Protein AF-A0A6J6F4F7-F1 (afdb_monomer_lite)

Secondary structure (DSSP, 8-state):
---HHHHHHHHHHHHHH---PPEEEEEEGGGHHHHHHHHHHT--SSEEEEE-

Foldseek 3Di:
DDDPVVVVVVVVCCVVVVPDFDEQEEEAPVCVVVVVVCVVVVVGPTDYHHDD

Organism: NCBI:txid449393

Radius of gyration: 13.6 Å; chains: 1; bounding box: 26×23×31 Å

Sequence (52 aa):
MGTRGELQRLVSMVDATGVRPVIDSVRPLADAQSGFAEMLNGDQFGKIVFTI

Structure (mmCIF, N/CA/C/O backbone):
data_AF-A0A6J6F4F7-F1
#
_entry.id   AF-A0A6J6F4F7-F1
#
loop_
_atom_site.group_PDB
_atom_site.id
_atom_site.type_symbol
_atom_site.label_atom_id
_atom_site.label_alt_id
_atom_site.label_comp_id
_atom_site.label_asym_id
_atom_site.label_entity_id
_atom_site.label_seq_id
_atom_site.pdbx_PDB_ins_code
_atom_site.Cartn_x
_atom_site.Cartn_y
_atom_site.Cartn_z
_atom_site.occupancy
_atom_site.B_iso_or_equiv
_atom_site.auth_seq_id
_atom_site.auth_comp_id
_atom_site.auth_asym_id
_atom_site.auth_atom_id
_atom_site.pdbx_PDB_model_num
ATOM 1 N N . MET A 1 1 ? 9.325 6.770 12.109 1.00 65.50 1 MET A N 1
ATOM 2 C CA . MET A 1 1 ? 8.962 5.350 12.322 1.00 65.50 1 MET A CA 1
ATOM 3 C C . MET A 1 1 ? 8.094 5.266 13.566 1.00 65.50 1 MET A C 1
ATOM 5 O O . MET A 1 1 ? 8.414 5.971 14.512 1.00 65.50 1 MET A O 1
ATOM 9 N N . GLY A 1 2 ? 7.012 4.481 13.539 1.00 92.00 2 GLY A N 1
ATOM 10 C CA . GLY A 1 2 ? 6.070 4.338 14.659 1.00 92.00 2 GLY A CA 1
ATOM 11 C C . GLY A 1 2 ? 6.088 2.941 15.287 1.00 92.00 2 GLY A C 1
ATOM 12 O O . GLY A 1 2 ? 6.583 1.985 14.690 1.00 92.00 2 GLY A O 1
ATOM 13 N N . THR A 1 3 ? 5.555 2.822 16.499 1.00 97.88 3 THR A N 1
ATOM 14 C CA . THR A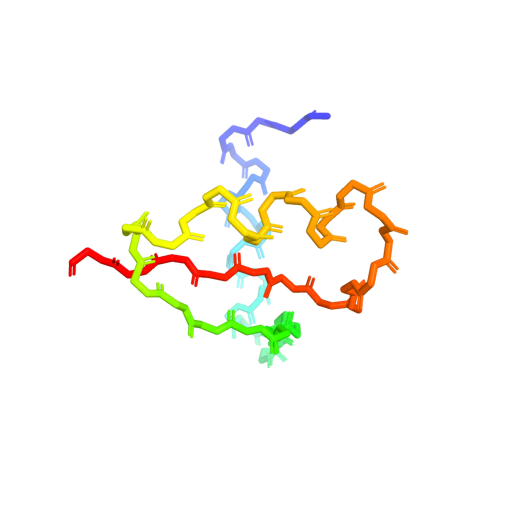 1 3 ? 5.405 1.573 17.254 1.00 97.88 3 THR A CA 1
ATOM 15 C C . THR A 1 3 ? 4.264 0.708 16.709 1.00 97.88 3 THR A C 1
ATOM 17 O O . THR A 1 3 ? 3.360 1.183 16.017 1.00 97.88 3 THR A O 1
ATOM 20 N N . ARG A 1 4 ? 4.234 -0.577 17.091 1.00 97.38 4 ARG A N 1
ATOM 21 C CA . ARG A 1 4 ? 3.098 -1.472 16.798 1.00 97.38 4 ARG A CA 1
ATOM 22 C C . ARG A 1 4 ? 1.763 -0.893 17.289 1.00 97.38 4 ARG A C 1
ATOM 24 O O . ARG A 1 4 ? 0.766 -0.989 16.580 1.00 97.38 4 ARG A O 1
ATOM 31 N N . GLY A 1 5 ? 1.744 -0.299 18.485 1.00 98.38 5 GLY A N 1
ATOM 32 C CA . GLY A 1 5 ? 0.530 0.294 19.054 1.00 98.38 5 GLY A CA 1
ATOM 33 C C . GLY A 1 5 ? 0.042 1.510 18.265 1.00 98.38 5 GLY A C 1
ATOM 34 O O . GLY A 1 5 ? -1.159 1.688 18.085 1.00 98.38 5 GLY A O 1
ATOM 35 N N . GLU A 1 6 ? 0.961 2.319 17.738 1.00 98.25 6 GLU A N 1
ATOM 36 C CA . GLU A 1 6 ? 0.624 3.449 16.864 1.00 98.25 6 GLU A CA 1
ATOM 37 C C . GLU A 1 6 ? 0.060 2.981 15.523 1.00 98.25 6 GLU A C 1
ATOM 39 O O . GLU A 1 6 ? -0.960 3.507 15.080 1.00 98.25 6 GLU A O 1
ATOM 44 N N . LEU A 1 7 ? 0.652 1.947 14.914 1.00 97.19 7 LEU A N 1
ATOM 45 C CA . LEU A 1 7 ? 0.115 1.353 13.689 1.00 97.19 7 LEU A CA 1
ATOM 46 C C . LEU A 1 7 ? -1.300 0.798 13.902 1.00 97.19 7 LEU A C 1
ATOM 48 O O . LEU A 1 7 ? -2.178 1.030 13.077 1.00 97.19 7 LEU A O 1
ATOM 52 N N . GLN A 1 8 ? -1.544 0.105 15.016 1.00 98.19 8 GLN A N 1
ATOM 53 C CA . GLN A 1 8 ? -2.870 -0.427 15.328 1.00 98.19 8 GLN A CA 1
ATOM 54 C C . GLN A 1 8 ? -3.914 0.690 15.453 1.00 98.19 8 GLN A C 1
ATOM 56 O O . GLN A 1 8 ? -4.981 0.600 14.852 1.00 98.19 8 GLN A O 1
ATOM 61 N N . ARG A 1 9 ? -3.586 1.772 16.171 1.00 97.88 9 ARG A N 1
ATOM 62 C CA . ARG A 1 9 ? -4.465 2.947 16.299 1.00 97.88 9 ARG A CA 1
ATOM 63 C C . ARG A 1 9 ? -4.741 3.607 14.949 1.00 97.88 9 ARG A C 1
ATOM 65 O O . ARG A 1 9 ? -5.882 3.976 14.687 1.00 97.88 9 ARG A O 1
ATOM 72 N N . LEU A 1 10 ? -3.726 3.7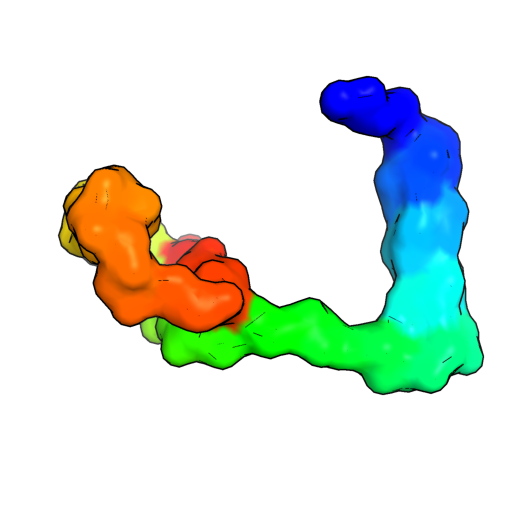18 14.089 1.00 96.88 10 LEU A N 1
ATOM 73 C CA . LEU A 1 10 ? -3.883 4.255 12.736 1.00 96.88 10 LEU A CA 1
ATOM 74 C C . LEU A 1 10 ? -4.855 3.406 11.908 1.00 96.88 10 LEU A C 1
ATOM 76 O O . LEU A 1 10 ? -5.758 3.953 11.283 1.00 96.88 10 LEU A O 1
ATOM 80 N N . VAL A 1 11 ? -4.702 2.081 11.926 1.00 96.75 11 VAL A N 1
ATOM 81 C CA . VAL A 1 11 ? -5.602 1.167 11.206 1.00 96.75 11 VAL A CA 1
ATOM 82 C C . VAL A 1 11 ? -7.036 1.277 11.732 1.00 96.75 11 VAL A C 1
ATOM 84 O O . VAL A 1 11 ? -7.956 1.415 10.931 1.00 96.75 11 VAL A O 1
ATOM 87 N N . SER A 1 12 ? -7.239 1.306 13.055 1.00 98.00 12 SER A N 1
ATOM 88 C CA . SER A 1 12 ? -8.574 1.494 13.644 1.00 98.00 12 SER A CA 1
ATOM 89 C C . SER A 1 12 ? -9.209 2.831 13.255 1.00 98.00 12 SER A C 1
ATOM 91 O O . SER A 1 12 ? -10.405 2.888 12.992 1.00 98.00 12 SER A O 1
ATOM 93 N N . MET A 1 13 ? -8.422 3.907 13.182 1.00 98.12 13 MET A N 1
ATOM 94 C CA . MET A 1 13 ? -8.907 5.208 12.719 1.00 98.12 13 MET A CA 1
ATOM 95 C C . MET A 1 13 ? -9.333 5.157 11.246 1.00 98.12 13 MET A C 1
ATOM 97 O O . MET A 1 13 ? -10.391 5.680 10.903 1.00 98.12 13 MET A O 1
ATOM 101 N N . VAL A 1 14 ? -8.534 4.532 10.374 1.00 98.06 14 VAL A N 1
ATOM 102 C CA . VAL A 1 14 ? -8.849 4.375 8.942 1.00 98.06 14 VAL A CA 1
ATOM 103 C C . VAL A 1 14 ? -10.168 3.621 8.746 1.00 98.06 14 VAL A C 1
ATOM 105 O O . VAL A 1 14 ? -10.985 4.023 7.917 1.00 98.06 14 VAL A O 1
ATOM 108 N N . ASP A 1 15 ? -10.398 2.574 9.537 1.00 97.44 15 ASP A N 1
ATOM 109 C CA . ASP A 1 15 ? -11.648 1.814 9.527 1.00 97.44 15 ASP A CA 1
ATOM 110 C C . ASP A 1 15 ? -12.835 2.667 10.007 1.00 97.44 15 ASP A C 1
ATOM 112 O O . ASP A 1 15 ? -13.790 2.880 9.260 1.00 97.44 15 ASP A O 1
ATOM 116 N N . ALA A 1 16 ? -12.720 3.266 11.197 1.00 98.38 16 ALA A N 1
ATOM 117 C CA . ALA A 1 16 ? -13.791 4.043 11.825 1.00 98.38 16 ALA A CA 1
ATOM 118 C C . ALA A 1 16 ? -14.211 5.292 11.030 1.00 98.38 16 ALA A C 1
ATOM 120 O O . ALA A 1 16 ? -15.371 5.694 11.070 1.00 98.38 16 ALA A O 1
ATOM 121 N N . THR A 1 17 ? -13.274 5.930 10.327 1.00 98.38 17 THR A N 1
ATOM 122 C CA . THR A 1 17 ? -13.525 7.170 9.569 1.00 98.38 17 THR A CA 1
ATOM 123 C C . THR A 1 17 ? -13.885 6.925 8.109 1.00 98.38 17 THR A C 1
ATOM 125 O O . THR A 1 17 ? -14.284 7.855 7.413 1.00 98.38 17 THR A O 1
ATOM 128 N N . GLY A 1 18 ? -13.713 5.699 7.609 1.00 97.19 18 GLY A N 1
ATOM 129 C CA . GLY A 1 18 ? -13.891 5.408 6.190 1.00 97.19 18 GLY A CA 1
ATOM 130 C C . GLY A 1 18 ? -12.767 5.940 5.293 1.00 97.19 18 GLY A C 1
ATOM 131 O O . GLY A 1 18 ? -12.892 5.856 4.073 1.00 97.19 18 GLY A O 1
ATOM 132 N N . VAL A 1 19 ? -11.658 6.449 5.848 1.00 97.38 19 VAL A N 1
ATOM 133 C CA . VAL A 1 19 ? -10.492 6.867 5.053 1.00 97.38 19 VAL A CA 1
ATOM 134 C C . VAL A 1 19 ? -10.014 5.699 4.186 1.00 97.38 19 VAL A C 1
ATOM 136 O O . VAL A 1 19 ? -9.954 4.548 4.623 1.00 97.38 19 VAL A O 1
ATOM 139 N N . ARG A 1 20 ? -9.672 5.980 2.928 1.00 95.50 20 ARG A N 1
ATOM 140 C CA . ARG A 1 20 ? -9.111 4.998 1.992 1.00 95.50 20 ARG A CA 1
ATOM 141 C C . ARG A 1 20 ? -7.798 5.550 1.443 1.00 95.50 20 ARG A C 1
ATOM 143 O O . ARG A 1 20 ? -7.835 6.511 0.678 1.00 95.50 20 ARG A O 1
ATOM 150 N N . PRO A 1 21 ? -6.634 5.007 1.854 1.00 94.88 21 PRO A N 1
ATOM 151 C CA . PRO A 1 21 ? -5.363 5.404 1.266 1.00 94.88 21 PRO A CA 1
ATOM 152 C C . PRO A 1 21 ? -5.390 5.178 -0.244 1.00 94.88 21 PRO A C 1
ATOM 154 O O . PRO A 1 21 ? -5.805 4.111 -0.691 1.00 94.88 21 PRO A O 1
ATOM 157 N N . VAL A 1 22 ? -4.937 6.168 -1.009 1.00 97.06 22 VAL A N 1
ATOM 158 C CA . VAL A 1 22 ? -4.905 6.077 -2.470 1.00 97.06 22 VAL A CA 1
ATOM 159 C C . VAL A 1 22 ? -3.916 4.990 -2.880 1.00 97.06 22 VAL A C 1
ATOM 161 O O . VAL A 1 22 ? -2.739 5.031 -2.509 1.00 97.06 22 VAL A O 1
ATOM 164 N N . ILE A 1 23 ? -4.419 4.005 -3.617 1.00 97.31 23 ILE A N 1
ATOM 165 C CA . ILE A 1 23 ? -3.611 3.001 -4.301 1.00 97.31 23 ILE A CA 1
ATOM 166 C C . ILE A 1 23 ? -3.394 3.524 -5.713 1.00 97.31 23 ILE A C 1
ATOM 168 O O .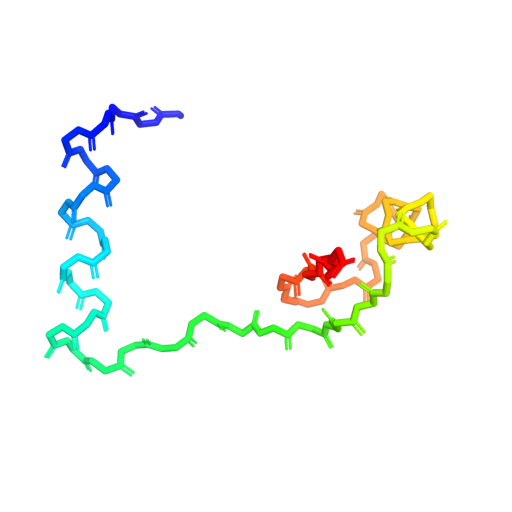 ILE A 1 23 ? -4.354 3.849 -6.405 1.00 97.31 23 ILE A O 1
ATOM 172 N N . ASP A 1 24 ? -2.132 3.632 -6.092 1.00 97.81 24 ASP A N 1
ATOM 173 C CA . ASP A 1 24 ? -1.710 4.049 -7.423 1.00 97.81 24 ASP A CA 1
ATOM 174 C C . ASP A 1 24 ? -1.801 2.871 -8.399 1.00 97.81 24 ASP A C 1
ATOM 176 O O . ASP A 1 24 ? -2.448 2.947 -9.441 1.00 97.81 24 ASP A O 1
ATOM 180 N N . SER A 1 25 ? -1.235 1.731 -7.994 1.00 97.25 25 SER A N 1
ATOM 181 C CA . SER A 1 25 ? -1.206 0.519 -8.800 1.00 97.25 25 SER A CA 1
ATOM 182 C C . SER A 1 25 ? -1.214 -0.751 -7.949 1.00 97.25 25 SER A C 1
ATOM 184 O O . SER A 1 25 ? -0.769 -0.778 -6.796 1.00 97.25 25 SER A O 1
ATOM 186 N N . VAL A 1 26 ? -1.740 -1.824 -8.544 1.00 97.94 26 VAL A N 1
ATOM 187 C CA . VAL A 1 26 ? -1.702 -3.189 -8.009 1.00 97.94 26 VAL A CA 1
ATOM 188 C C . VAL A 1 26 ? -1.022 -4.074 -9.047 1.00 97.94 26 VAL A C 1
ATOM 190 O O . VAL A 1 26 ? -1.443 -4.084 -10.203 1.00 97.94 26 VAL A O 1
ATOM 193 N N . ARG A 1 27 ? 0.031 -4.796 -8.656 1.00 97.31 27 ARG A N 1
ATOM 194 C CA . ARG A 1 27 ? 0.830 -5.644 -9.557 1.00 97.31 27 ARG A CA 1
ATOM 195 C C . ARG A 1 27 ? 1.204 -6.978 -8.902 1.00 97.31 27 ARG A C 1
ATOM 197 O O . ARG A 1 27 ? 1.274 -7.038 -7.678 1.00 97.31 27 ARG A O 1
ATOM 204 N N . PRO A 1 28 ? 1.501 -8.041 -9.666 1.00 98.25 28 PRO A N 1
ATOM 205 C CA . PRO A 1 28 ? 2.133 -9.241 -9.121 1.00 98.25 28 PRO A CA 1
ATOM 206 C C . PRO A 1 28 ? 3.479 -8.931 -8.452 1.00 98.25 28 PRO A C 1
ATOM 208 O O . PRO A 1 28 ? 4.221 -8.064 -8.910 1.00 98.25 28 PRO A O 1
ATOM 211 N N . LEU A 1 29 ? 3.846 -9.683 -7.410 1.00 98.38 29 LEU A N 1
ATOM 212 C CA . LEU A 1 29 ? 5.146 -9.548 -6.739 1.00 98.38 29 LEU A CA 1
ATOM 213 C C . LEU A 1 29 ? 6.331 -9.764 -7.696 1.00 98.38 29 LEU A C 1
ATOM 215 O O . LEU A 1 29 ? 7.394 -9.182 -7.493 1.00 98.38 29 LEU A O 1
ATOM 219 N N . ALA A 1 30 ? 6.140 -10.549 -8.761 1.00 98.25 30 ALA A N 1
ATOM 220 C CA . ALA A 1 30 ? 7.130 -10.729 -9.823 1.00 98.25 30 ALA A CA 1
ATOM 221 C C . ALA A 1 30 ? 7.552 -9.400 -10.484 1.00 98.25 30 ALA A C 1
ATOM 223 O O . ALA A 1 30 ? 8.697 -9.270 -10.909 1.00 98.25 30 ALA A O 1
ATOM 224 N N . ASP A 1 31 ? 6.674 -8.394 -10.486 1.00 98.00 31 ASP A N 1
ATOM 225 C CA . ASP A 1 31 ? 6.923 -7.087 -11.098 1.00 98.00 31 ASP A CA 1
ATOM 226 C C . ASP A 1 31 ? 7.508 -6.065 -10.109 1.00 98.00 31 ASP A C 1
ATOM 228 O O . ASP A 1 31 ? 7.649 -4.886 -10.450 1.00 98.00 31 ASP A O 1
ATOM 232 N N . ALA A 1 32 ? 7.874 -6.481 -8.889 1.00 97.81 32 ALA A N 1
ATOM 233 C CA . ALA A 1 32 ? 8.291 -5.574 -7.818 1.00 97.81 32 ALA A CA 1
ATOM 234 C C . ALA A 1 32 ? 9.422 -4.622 -8.219 1.00 97.81 32 ALA A C 1
ATOM 236 O O . ALA A 1 32 ? 9.386 -3.442 -7.871 1.00 97.81 32 ALA A O 1
ATOM 237 N N . GLN A 1 33 ? 10.390 -5.108 -9.000 1.00 98.12 33 GLN A N 1
ATOM 238 C CA . GLN A 1 33 ? 11.503 -4.293 -9.484 1.00 98.12 33 GLN A CA 1
ATOM 239 C C . GLN A 1 33 ? 11.020 -3.035 -10.223 1.00 98.12 33 GLN A C 1
ATOM 241 O O . GLN A 1 33 ? 11.537 -1.947 -9.977 1.00 98.12 33 GLN A O 1
ATOM 246 N N . SER A 1 34 ? 10.020 -3.173 -11.097 1.00 97.00 34 SER A N 1
ATOM 247 C CA . SER A 1 34 ? 9.476 -2.050 -11.868 1.00 97.00 34 SER A CA 1
ATOM 248 C C . SER A 1 34 ? 8.773 -1.026 -10.973 1.00 97.00 34 SER A C 1
ATOM 250 O O . SER A 1 34 ? 9.023 0.167 -11.102 1.00 97.00 34 SER A O 1
ATOM 252 N N . GLY A 1 35 ? 7.976 -1.483 -10.001 1.00 97.06 35 GLY A N 1
ATOM 253 C CA . GLY A 1 35 ? 7.288 -0.582 -9.074 1.00 97.06 35 GLY A CA 1
ATOM 254 C C . GLY A 1 35 ? 8.254 0.164 -8.149 1.00 97.06 35 GLY A C 1
ATOM 255 O O . GLY A 1 35 ? 8.059 1.341 -7.862 1.00 97.06 35 GLY A O 1
ATOM 256 N N . PHE A 1 36 ? 9.350 -0.470 -7.723 1.00 97.69 36 PHE A N 1
ATOM 257 C CA . PHE A 1 36 ? 10.396 0.242 -6.983 1.00 97.69 36 PHE A CA 1
ATOM 258 C C . PHE A 1 36 ? 11.129 1.278 -7.844 1.00 97.69 36 PHE A C 1
ATOM 260 O O . PHE A 1 36 ? 11.489 2.332 -7.324 1.00 97.69 36 PHE A O 1
ATOM 267 N N . ALA A 1 37 ? 11.334 1.017 -9.139 1.00 97.94 37 ALA A N 1
ATOM 268 C CA . ALA A 1 37 ? 11.920 1.997 -10.051 1.00 97.94 37 ALA A CA 1
ATOM 269 C C . ALA A 1 37 ? 11.010 3.228 -10.229 1.00 97.94 37 ALA A C 1
ATOM 271 O O . ALA A 1 37 ? 11.4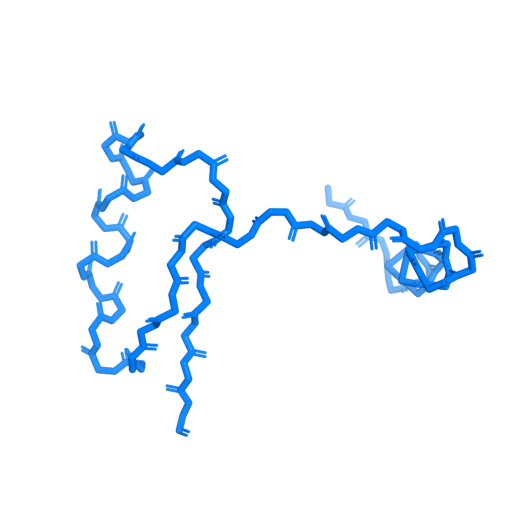89 4.349 -10.082 1.00 97.94 37 ALA A O 1
ATOM 272 N N . GLU A 1 38 ? 9.702 3.028 -10.437 1.00 96.69 38 GLU A N 1
ATOM 273 C CA . GLU A 1 38 ? 8.693 4.107 -10.458 1.00 96.69 38 GLU A CA 1
ATOM 274 C C . GLU A 1 38 ? 8.738 4.930 -9.158 1.00 96.69 38 GLU A C 1
ATOM 276 O O . GLU A 1 38 ? 8.772 6.161 -9.191 1.00 96.69 38 GLU A O 1
ATOM 281 N N . MET A 1 39 ? 8.851 4.251 -8.007 1.00 96.00 39 MET A N 1
ATOM 282 C CA . MET A 1 39 ? 8.945 4.902 -6.699 1.00 96.00 39 MET A CA 1
ATOM 283 C C . MET A 1 39 ? 10.186 5.792 -6.546 1.00 96.00 39 MET A C 1
ATOM 285 O O . MET A 1 39 ? 10.111 6.850 -5.920 1.00 96.00 39 MET A O 1
ATOM 289 N N . LEU A 1 40 ? 11.327 5.347 -7.080 1.00 97.56 40 LEU A N 1
ATOM 290 C CA . LEU A 1 40 ? 12.591 6.088 -7.053 1.00 97.56 40 LEU A CA 1
ATOM 291 C C . LEU A 1 40 ? 12.577 7.294 -7.996 1.00 97.56 40 LEU A C 1
ATOM 293 O O . LEU A 1 40 ? 13.180 8.316 -7.675 1.00 97.56 40 LEU A O 1
ATOM 297 N N . ASN A 1 41 ? 11.888 7.175 -9.129 1.00 97.25 41 ASN A N 1
ATOM 298 C CA . ASN A 1 41 ? 11.742 8.255 -10.101 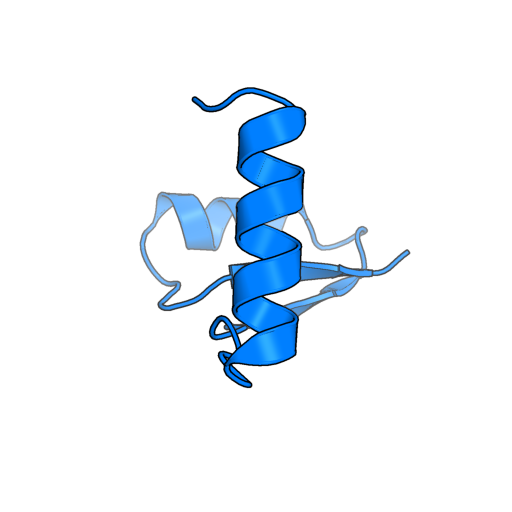1.00 97.25 41 ASN A CA 1
ATOM 299 C C . ASN A 1 41 ? 10.713 9.311 -9.665 1.00 97.25 41 ASN A C 1
ATOM 301 O O . ASN A 1 41 ? 10.762 10.439 -10.150 1.00 97.25 41 ASN A O 1
ATOM 305 N N . GLY A 1 42 ? 9.823 8.973 -8.725 1.00 95.88 42 GLY A N 1
ATOM 306 C CA . GLY A 1 42 ? 8.753 9.861 -8.267 1.00 95.88 42 GLY A CA 1
ATOM 307 C C . GLY A 1 42 ? 7.526 9.855 -9.183 1.00 95.88 42 GLY A C 1
ATOM 308 O O . GLY A 1 42 ? 6.766 10.821 -9.178 1.00 95.88 42 GLY A O 1
ATOM 309 N N . ASP A 1 43 ? 7.343 8.791 -9.968 1.00 96.31 43 ASP A N 1
ATOM 310 C CA . ASP A 1 43 ? 6.255 8.659 -10.946 1.00 96.31 43 ASP A CA 1
ATOM 311 C C . ASP A 1 43 ? 4.905 8.290 -10.295 1.00 96.31 43 ASP A C 1
ATOM 313 O O . ASP A 1 43 ? 3.855 8.368 -10.931 1.00 96.31 43 ASP A O 1
ATOM 317 N N . GLN A 1 44 ? 4.919 7.896 -9.020 1.00 95.56 44 GLN A N 1
ATOM 318 C CA . GLN A 1 44 ? 3.764 7.436 -8.256 1.00 95.56 44 GL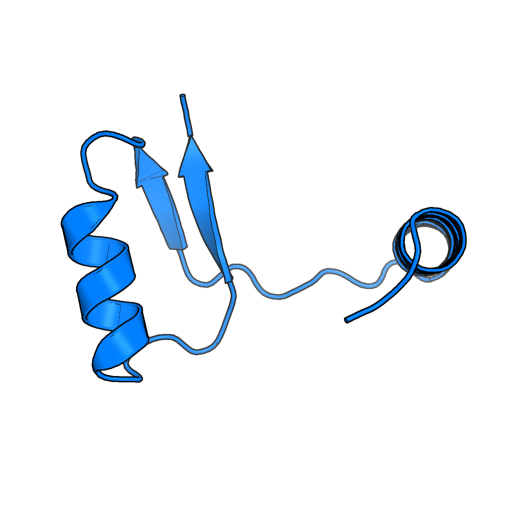N A CA 1
ATOM 319 C C . GLN A 1 44 ? 3.123 8.558 -7.429 1.00 95.56 44 GLN A C 1
ATOM 321 O O . GLN A 1 44 ? 3.802 9.300 -6.715 1.00 95.56 44 GLN A O 1
ATOM 326 N N . PHE A 1 45 ? 1.790 8.629 -7.434 1.00 95.12 45 PHE A N 1
ATOM 327 C CA . PHE A 1 45 ? 1.040 9.538 -6.556 1.00 95.12 45 PHE A CA 1
ATOM 328 C C . PHE A 1 45 ? 0.630 8.862 -5.239 1.00 95.12 45 PHE A C 1
ATOM 330 O O . PHE A 1 45 ? 0.626 9.481 -4.172 1.00 95.12 45 PHE A O 1
ATOM 337 N N . GLY A 1 46 ? 0.258 7.583 -5.316 1.00 95.94 46 GLY A N 1
ATOM 338 C CA . GLY A 1 46 ? -0.249 6.788 -4.199 1.00 95.94 46 GLY A CA 1
ATOM 339 C C . GLY A 1 46 ? 0.654 5.617 -3.814 1.00 95.94 46 GLY A C 1
ATOM 340 O O . GLY A 1 46 ? 1.863 5.605 -4.034 1.00 95.94 46 GLY A O 1
ATOM 341 N N . LYS A 1 47 ? 0.046 4.602 -3.198 1.00 97.00 47 LYS A N 1
ATOM 342 C CA . LYS A 1 47 ? 0.735 3.367 -2.808 1.00 97.00 47 LYS A CA 1
ATOM 343 C C . LYS A 1 47 ? 0.792 2.385 -3.974 1.00 97.00 47 LYS A C 1
ATOM 345 O O . LYS A 1 47 ? -0.232 2.135 -4.603 1.00 97.00 47 LYS A O 1
ATOM 350 N N . ILE A 1 48 ? 1.945 1.756 -4.165 1.00 97.81 48 ILE A N 1
ATOM 351 C CA . ILE A 1 48 ? 2.101 0.578 -5.024 1.00 97.81 48 ILE A CA 1
ATOM 352 C C . ILE A 1 48 ? 1.858 -0.666 -4.159 1.00 97.81 48 ILE A C 1
ATOM 354 O O . ILE A 1 48 ? 2.460 -0.806 -3.091 1.00 97.81 48 ILE A O 1
ATOM 358 N N . VAL A 1 49 ? 0.954 -1.550 -4.582 1.00 98.00 49 VAL A N 1
ATOM 359 C CA . VAL A 1 49 ? 0.601 -2.786 -3.864 1.00 98.00 49 VAL A CA 1
ATOM 360 C C . VAL A 1 49 ? 1.013 -3.999 -4.690 1.00 98.00 49 VAL A C 1
ATOM 362 O O . VAL A 1 49 ? 0.644 -4.112 -5.856 1.00 98.00 49 VAL A O 1
ATOM 365 N N . PHE A 1 50 ? 1.730 -4.935 -4.066 1.00 98.25 50 PHE A N 1
ATOM 366 C CA . PHE A 1 50 ? 2.110 -6.195 -4.699 1.00 98.25 50 PHE A CA 1
ATOM 367 C C . PHE A 1 50 ? 1.252 -7.359 -4.204 1.00 98.25 50 PHE A C 1
ATOM 369 O O . PHE A 1 50 ? 1.063 -7.520 -2.997 1.00 98.25 50 PHE A O 1
ATOM 376 N N . THR A 1 51 ? 0.750 -8.175 -5.128 1.00 98.06 51 THR A N 1
ATOM 377 C CA . THR A 1 51 ? -0.018 -9.393 -4.838 1.00 98.06 51 THR A CA 1
ATOM 378 C C . THR A 1 51 ? 0.858 -10.635 -4.959 1.00 98.06 51 THR A C 1
ATOM 380 O O . THR A 1 51 ? 1.768 -10.676 -5.790 1.00 98.06 51 THR A O 1
ATOM 383 N N . ILE A 1 52 ? 0.557 -11.651 -4.150 1.00 93.75 52 ILE A N 1
ATOM 384 C CA . ILE A 1 52 ? 1.209 -12.969 -4.162 1.00 93.75 52 ILE A CA 1
ATOM 385 C C . ILE A 1 52 ? 0.314 -14.027 -4.794 1.00 93.75 52 ILE A C 1
ATOM 387 O O . ILE A 1 52 ? -0.923 -13.892 -4.652 1.00 93.75 52 ILE A O 1
#

pLDDT: mean 96.58, std 4.53, range [65.5, 98.38]